Protein AF-A0A820VEB6-F1 (afdb_monomer_lite)

Secondary structure (DSSP, 8-state):
-HHHHHHHHHHHHHHHTT-BHHHHHHHHHHHHHHHHHHHHHHS--TTSPEETTEEHHHHHHHHHHHHHHHHHHS----B--------GGGHHHHHHHHHHHHHHHH---TT--S-------

Radius of gyration: 18.8 Å; chains: 1; bounding box: 46×25×53 Å

InterPro domains:
  IPR001640 Phosphatidylglycerol--prolipoprotein diacylglyceryl transferase Lgt [PF01790] (2-73)

Foldseek 3Di:
DVQVVVLVVVLVVCLVVLDFPLLSQLSSLQSQLVVQLVVVVVPPDPQFDADPNHGPSNVVSVVSNVVSVVSNPDPRGDRNDPDPDDDPVCVVVVVVVVVVVCCVVVDPPPPPPPDRDPPDD

Organism: NCBI:txid392030

pLDDT: mean 81.95, std 13.49, range [43.22, 96.38]

Sequence (121 aa):
MLANLVIGMFLWRLWYSNVALTLILSLYFILIGLSRFVEEAYRGELQTPIYYKLKIYQWTSIAFVVIGIIISILPFDDGASLKLIWNCEYLIPCILLGLFTAFAAGMDFPESNSRFSRLSD

Structure (mmCIF, N/CA/C/O backbone):
data_AF-A0A820VEB6-F1
#
_entry.id   AF-A0A820VEB6-F1
#
loop_
_atom_site.group_PDB
_atom_site.id
_atom_site.type_symbol
_atom_site.label_atom_id
_atom_site.label_alt_id
_atom_site.label_comp_id
_atom_site.label_asym_id
_atom_site.label_entity_id
_atom_site.label_seq_id
_atom_site.pdbx_PDB_ins_code
_atom_site.Cartn_x
_atom_site.Cartn_y
_atom_site.Cartn_z
_atom_site.occupancy
_atom_site.B_iso_or_equiv
_atom_site.auth_seq_id
_atom_site.auth_comp_id
_atom_site.auth_asym_id
_atom_site.auth_atom_id
_atom_site.pdbx_PDB_model_num
ATOM 1 N N . MET A 1 1 ? -4.870 -11.270 5.642 1.00 64.12 1 MET A N 1
ATOM 2 C CA . MET A 1 1 ? -3.571 -11.861 5.185 1.00 64.12 1 MET A CA 1
ATOM 3 C C . MET A 1 1 ? -3.640 -12.591 3.838 1.00 64.12 1 MET A C 1
ATOM 5 O O . MET A 1 1 ? -2.831 -12.269 2.978 1.00 64.12 1 MET A O 1
ATOM 9 N N . LEU A 1 2 ? -4.574 -13.529 3.609 1.00 84.75 2 LEU A N 1
ATOM 10 C CA . LEU A 1 2 ? -4.674 -14.270 2.332 1.00 84.75 2 LEU A CA 1
ATOM 11 C C . LEU A 1 2 ? -4.854 -13.349 1.108 1.00 84.75 2 LEU A C 1
ATOM 13 O O . LEU A 1 2 ? -4.246 -13.561 0.065 1.00 84.75 2 LEU A O 1
ATOM 17 N N . ALA A 1 3 ? -5.641 -12.283 1.263 1.00 88.56 3 ALA A N 1
ATOM 18 C CA . ALA A 1 3 ? -5.883 -11.305 0.209 1.00 88.56 3 ALA A CA 1
ATOM 19 C C . ALA A 1 3 ? -4.595 -10.640 -0.307 1.00 88.56 3 ALA A C 1
ATOM 21 O O . ALA A 1 3 ? -4.469 -10.435 -1.507 1.00 88.56 3 ALA A O 1
ATOM 22 N N . ASN A 1 4 ? -3.598 -10.391 0.553 1.00 90.94 4 ASN A N 1
ATOM 23 C CA . ASN A 1 4 ? -2.328 -9.794 0.126 1.00 90.94 4 ASN A CA 1
ATOM 24 C C . ASN A 1 4 ? -1.565 -10.706 -0.840 1.00 90.94 4 ASN A C 1
ATOM 26 O O . ASN A 1 4 ? -0.942 -10.208 -1.772 1.00 90.94 4 ASN A O 1
ATOM 30 N N . LEU A 1 5 ? -1.633 -12.028 -0.645 1.00 92.69 5 LEU A N 1
ATOM 31 C CA . LEU A 1 5 ? -1.018 -12.988 -1.564 1.00 92.69 5 LEU A CA 1
ATOM 32 C C . LEU A 1 5 ? -1.704 -12.946 -2.929 1.00 92.69 5 LEU A C 1
ATOM 34 O O . LEU A 1 5 ? -1.029 -12.863 -3.950 1.00 92.69 5 LEU A O 1
ATOM 38 N N . VAL A 1 6 ? -3.040 -12.938 -2.945 1.00 94.19 6 VAL A N 1
ATOM 39 C CA . VAL A 1 6 ? -3.825 -12.868 -4.188 1.00 94.19 6 VAL A CA 1
ATOM 40 C C . VAL A 1 6 ? -3.554 -11.559 -4.933 1.00 94.19 6 VAL A C 1
ATOM 42 O O . VAL A 1 6 ? -3.287 -11.579 -6.133 1.00 94.19 6 VAL A O 1
ATOM 45 N N . ILE A 1 7 ? -3.559 -10.429 -4.219 1.00 94.38 7 ILE A N 1
ATOM 46 C CA . ILE A 1 7 ? -3.247 -9.105 -4.773 1.00 94.38 7 ILE A CA 1
ATOM 47 C C . ILE A 1 7 ? -1.816 -9.084 -5.318 1.00 94.38 7 ILE A C 1
ATOM 49 O O . ILE A 1 7 ? -1.599 -8.646 -6.444 1.00 94.38 7 ILE A O 1
ATOM 53 N N . GLY A 1 8 ? -0.848 -9.608 -4.562 1.00 91.88 8 GLY A N 1
ATOM 54 C CA . GLY A 1 8 ? 0.549 -9.689 -4.985 1.00 91.88 8 GLY A CA 1
ATOM 55 C C . GLY A 1 8 ? 0.727 -10.501 -6.267 1.00 91.88 8 GLY A C 1
ATOM 56 O O . GLY A 1 8 ? 1.353 -10.019 -7.206 1.00 91.88 8 GLY A O 1
ATOM 57 N N . MET A 1 9 ? 0.121 -11.690 -6.357 1.00 93.81 9 MET A N 1
ATOM 58 C CA . MET A 1 9 ? 0.161 -12.519 -7.571 1.00 93.81 9 MET A CA 1
ATOM 59 C C . MET A 1 9 ? -0.497 -11.823 -8.769 1.00 93.81 9 MET A C 1
ATOM 61 O O . MET A 1 9 ? 0.012 -11.893 -9.890 1.00 93.81 9 MET A O 1
ATOM 65 N N . PHE A 1 10 ? -1.614 -11.132 -8.542 1.00 93.81 10 PHE A N 1
ATOM 66 C CA . PHE A 1 10 ? -2.314 -10.389 -9.585 1.00 93.81 10 PHE A CA 1
ATOM 67 C C . PHE A 1 10 ? -1.467 -9.230 -10.129 1.00 93.81 10 PHE A C 1
ATOM 69 O O . PHE A 1 10 ? -1.291 -9.108 -11.342 1.00 93.81 10 PHE A O 1
ATOM 76 N N . LEU A 1 11 ? -0.879 -8.422 -9.245 1.00 92.44 11 LEU A N 1
ATOM 77 C CA . LEU A 1 11 ? -0.008 -7.306 -9.628 1.00 92.44 11 LEU A CA 1
ATOM 78 C C . LEU A 1 11 ? 1.286 -7.789 -10.284 1.00 92.44 11 LEU A C 1
ATOM 80 O O . LEU A 1 11 ? 1.721 -7.209 -11.275 1.00 92.44 11 LEU A O 1
ATOM 84 N N . TRP A 1 12 ? 1.863 -8.883 -9.786 1.00 90.25 12 TRP A N 1
ATOM 85 C CA . TRP A 1 12 ? 3.022 -9.531 -10.394 1.00 90.25 12 TRP A CA 1
ATOM 86 C C . TRP A 1 12 ? 2.736 -9.920 -11.847 1.00 90.25 12 TRP A C 1
ATOM 88 O O . TRP A 1 12 ? 3.516 -9.608 -12.745 1.00 90.25 12 TRP A O 1
ATOM 98 N N . ARG A 1 13 ? 1.574 -10.528 -12.113 1.00 91.81 13 ARG A N 1
ATOM 99 C CA . ARG A 1 13 ? 1.143 -10.855 -13.480 1.00 91.81 13 ARG A CA 1
ATOM 100 C C . ARG A 1 13 ? 1.001 -9.610 -14.367 1.00 91.81 13 ARG A C 1
ATOM 102 O O . ARG A 1 13 ? 1.403 -9.652 -15.531 1.00 91.81 13 ARG A O 1
ATOM 109 N N . LEU A 1 14 ? 0.429 -8.523 -13.845 1.00 89.06 14 LEU A N 1
ATOM 110 C CA . LEU A 1 14 ? 0.300 -7.259 -14.585 1.00 89.06 14 LEU A CA 1
ATOM 111 C C . LEU A 1 14 ? 1.667 -6.653 -14.914 1.00 89.06 14 LEU A C 1
ATOM 113 O O . LEU A 1 14 ? 1.874 -6.176 -16.029 1.00 89.06 14 LEU A O 1
ATOM 117 N N . TRP A 1 15 ? 2.617 -6.749 -13.986 1.00 87.69 15 TRP A N 1
ATOM 118 C CA . TRP A 1 15 ? 3.986 -6.298 -14.203 1.00 87.69 15 TRP A CA 1
ATOM 119 C C . TRP A 1 15 ? 4.677 -7.094 -15.316 1.00 87.69 15 TRP A C 1
ATOM 121 O O . TRP A 1 15 ? 5.237 -6.504 -16.237 1.00 87.69 15 TRP A O 1
ATOM 131 N N . TYR A 1 16 ? 4.543 -8.425 -15.327 1.00 87.38 16 TYR A N 1
ATOM 132 C CA . TYR A 1 16 ? 5.050 -9.260 -16.429 1.00 87.38 16 TYR A CA 1
ATOM 133 C C . TYR A 1 16 ? 4.442 -8.911 -17.794 1.00 87.38 16 TYR A C 1
ATOM 135 O O . TYR A 1 16 ? 5.061 -9.155 -18.827 1.00 87.38 16 TYR A O 1
ATOM 143 N N . SER A 1 17 ? 3.247 -8.321 -17.806 1.00 87.25 17 SER A N 1
ATOM 144 C CA . SER A 1 17 ? 2.565 -7.886 -19.027 1.00 87.25 17 SER A CA 1
ATOM 145 C C . SER A 1 17 ? 3.010 -6.489 -19.499 1.00 87.25 17 SER A C 1
ATOM 147 O O . SER A 1 17 ? 2.419 -5.961 -20.435 1.00 87.25 17 SER A O 1
ATOM 149 N N . ASN A 1 18 ? 4.044 -5.897 -18.876 1.00 81.56 18 ASN A N 1
ATOM 150 C CA . ASN A 1 18 ? 4.584 -4.556 -19.159 1.00 81.56 18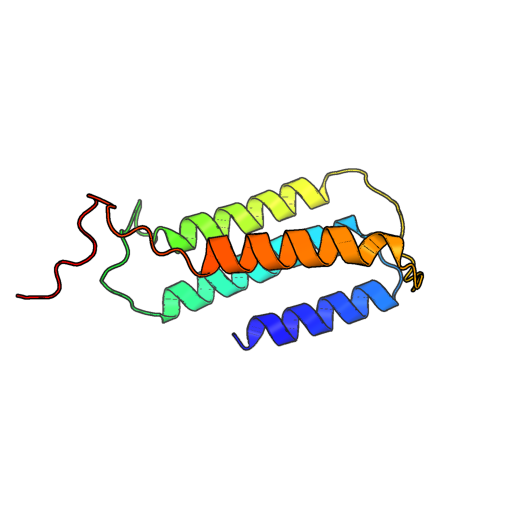 ASN A CA 1
ATOM 151 C C . ASN A 1 18 ? 3.518 -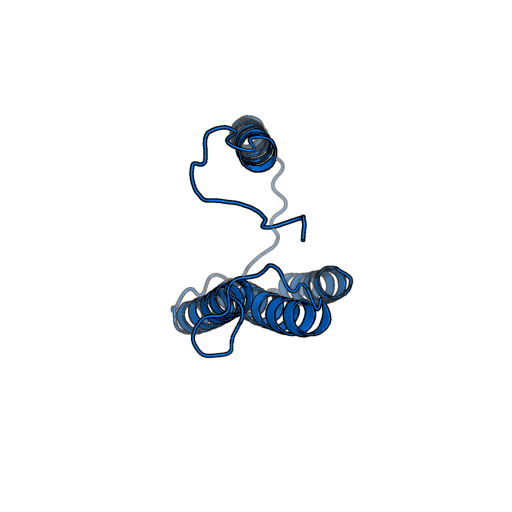3.445 -19.150 1.00 81.56 18 ASN A C 1
ATOM 153 O O . ASN A 1 18 ? 3.581 -2.492 -19.925 1.00 81.56 18 ASN A O 1
ATOM 157 N N . VAL A 1 19 ? 2.526 -3.568 -18.268 1.00 84.69 19 VAL A N 1
ATOM 158 C CA . VAL A 1 19 ? 1.496 -2.541 -18.084 1.00 84.69 19 VAL A CA 1
ATOM 159 C C . VAL A 1 19 ? 2.097 -1.310 -17.385 1.00 84.69 19 VAL A C 1
ATOM 161 O O . VAL A 1 19 ? 3.095 -1.419 -16.669 1.00 84.69 19 VAL A O 1
ATOM 164 N N . ALA A 1 20 ? 1.498 -0.132 -17.588 1.00 86.56 20 ALA A N 1
ATOM 165 C CA . ALA A 1 20 ? 1.927 1.123 -16.970 1.00 86.56 20 ALA A CA 1
ATOM 166 C C . ALA A 1 20 ? 2.064 1.001 -15.441 1.00 86.56 20 ALA A C 1
ATOM 168 O O . ALA A 1 20 ? 1.154 0.511 -14.759 1.00 86.56 20 ALA A O 1
ATOM 169 N N . LEU A 1 21 ? 3.183 1.492 -14.891 1.00 86.38 21 LEU A N 1
ATOM 170 C CA . LEU A 1 21 ? 3.475 1.412 -13.453 1.00 86.38 21 LEU A CA 1
ATOM 171 C C . LEU A 1 21 ? 2.387 2.097 -12.613 1.00 86.38 21 LEU A C 1
ATOM 173 O O . LEU A 1 21 ? 2.001 1.607 -11.555 1.00 86.38 21 LEU A O 1
ATOM 177 N N . THR A 1 22 ? 1.848 3.198 -13.125 1.00 88.88 22 THR A N 1
ATOM 178 C CA . THR A 1 22 ? 0.768 3.981 -12.517 1.00 88.88 22 THR A CA 1
ATOM 179 C C . THR A 1 22 ? -0.498 3.159 -12.322 1.00 88.88 22 THR A C 1
ATOM 181 O O . THR A 1 22 ? -1.153 3.260 -11.282 1.00 88.88 22 THR A O 1
ATOM 184 N N . LEU A 1 23 ? -0.817 2.281 -13.278 1.00 88.81 23 LEU A N 1
ATOM 185 C CA . LEU A 1 23 ? -1.946 1.364 -13.155 1.00 88.81 23 LEU A CA 1
ATOM 186 C C . LEU A 1 23 ? -1.687 0.323 -12.060 1.00 88.81 23 LEU A C 1
ATOM 188 O O . LEU A 1 23 ? -2.556 0.062 -11.234 1.00 88.81 23 LEU A O 1
ATOM 192 N N . ILE A 1 24 ? -0.484 -0.254 -12.024 1.00 91.00 24 ILE A N 1
ATOM 193 C CA . ILE A 1 24 ? -0.107 -1.257 -11.016 1.00 91.00 24 ILE A CA 1
ATOM 194 C C . ILE A 1 24 ? -0.155 -0.636 -9.613 1.00 91.00 24 ILE A C 1
ATOM 196 O O . ILE A 1 24 ? -0.737 -1.216 -8.694 1.00 91.00 24 ILE A O 1
ATOM 200 N N . LEU A 1 25 ? 0.404 0.564 -9.453 1.00 91.38 25 LEU A N 1
ATOM 201 C CA . LEU A 1 25 ? 0.437 1.280 -8.183 1.00 91.38 25 LEU A CA 1
ATOM 202 C C . LEU A 1 25 ? -0.972 1.673 -7.719 1.00 91.38 25 LEU A C 1
ATOM 204 O O . LEU A 1 25 ? -1.341 1.396 -6.580 1.00 91.38 25 LEU A O 1
ATOM 208 N N . SER A 1 26 ? -1.788 2.263 -8.595 1.00 93.06 26 SER A N 1
ATOM 209 C CA . SER A 1 26 ? -3.173 2.626 -8.256 1.00 93.06 26 SER A CA 1
ATOM 210 C C . SER A 1 26 ? -4.010 1.401 -7.878 1.00 93.06 26 SER A C 1
ATOM 212 O O . SER A 1 26 ? -4.681 1.421 -6.843 1.00 93.06 26 SER A O 1
ATOM 214 N N . LEU A 1 27 ? -3.910 0.303 -8.636 1.00 94.25 27 LEU A N 1
ATOM 215 C CA . LEU A 1 27 ? -4.576 -0.961 -8.310 1.00 94.25 27 LEU A CA 1
ATOM 216 C C . LEU A 1 27 ? -4.124 -1.517 -6.962 1.00 94.25 27 LEU A C 1
ATOM 218 O O . LEU A 1 27 ? -4.967 -1.983 -6.200 1.00 94.25 27 LEU A O 1
ATOM 222 N N . TYR A 1 28 ? -2.831 -1.447 -6.638 1.00 94.62 28 TYR A N 1
ATOM 223 C CA . TYR A 1 28 ? -2.335 -1.878 -5.333 1.00 94.62 28 TYR A CA 1
ATOM 224 C C . TYR A 1 28 ? -3.017 -1.115 -4.195 1.00 94.62 28 TYR A C 1
ATOM 226 O O . TYR A 1 28 ? -3.579 -1.745 -3.298 1.00 94.62 28 TYR A O 1
ATOM 234 N N . PHE A 1 29 ? -3.031 0.220 -4.264 1.00 95.06 29 PHE A N 1
ATOM 235 C CA . PHE A 1 29 ? -3.651 1.086 -3.255 1.00 95.06 29 PHE A CA 1
ATOM 236 C C . PHE A 1 29 ? -5.162 0.834 -3.109 1.00 95.06 29 PHE A C 1
ATOM 238 O O . PHE A 1 29 ? -5.677 0.758 -1.991 1.00 95.06 29 PHE A O 1
ATOM 245 N N . ILE A 1 30 ? -5.870 0.631 -4.222 1.00 95.88 30 ILE A N 1
ATOM 246 C CA . ILE A 1 30 ? -7.310 0.345 -4.210 1.00 95.88 30 ILE A CA 1
ATOM 247 C C . ILE A 1 30 ? -7.589 -1.045 -3.623 1.00 95.88 30 ILE A C 1
ATOM 249 O O . ILE A 1 30 ? -8.406 -1.182 -2.711 1.00 95.88 30 ILE A O 1
ATOM 253 N N . LEU A 1 31 ? -6.902 -2.081 -4.110 1.00 95.31 31 LEU A N 1
ATOM 254 C CA . LEU A 1 31 ? -7.134 -3.464 -3.691 1.00 95.31 31 LEU A CA 1
ATOM 255 C C . LEU A 1 31 ? -6.758 -3.690 -2.224 1.00 95.31 31 LEU A C 1
ATOM 257 O O . LEU A 1 31 ? -7.496 -4.367 -1.504 1.00 95.31 31 LEU A O 1
ATOM 261 N N . ILE A 1 32 ? -5.647 -3.107 -1.758 1.00 94.56 32 ILE A N 1
ATOM 262 C CA . ILE A 1 32 ? -5.241 -3.226 -0.355 1.00 94.56 32 ILE A CA 1
ATOM 263 C C . ILE A 1 32 ? -6.215 -2.487 0.565 1.00 94.56 32 ILE A C 1
ATOM 265 O O . ILE A 1 32 ? -6.594 -3.032 1.603 1.00 94.56 32 ILE A O 1
ATOM 269 N N . GLY A 1 33 ? -6.680 -1.297 0.166 1.00 93.12 33 GLY A N 1
ATOM 270 C CA . GLY A 1 33 ? -7.686 -0.537 0.904 1.00 93.12 33 GLY A CA 1
ATOM 271 C C . GLY A 1 33 ? -8.992 -1.319 1.040 1.00 93.12 33 GLY A C 1
ATOM 272 O O . GLY A 1 33 ? -9.488 -1.504 2.149 1.00 93.12 33 GLY A O 1
ATOM 273 N N . LEU A 1 34 ? -9.503 -1.883 -0.058 1.00 93.88 34 LEU A N 1
ATOM 274 C CA . LEU A 1 34 ? -10.705 -2.724 -0.035 1.00 93.88 34 LEU A CA 1
ATOM 275 C C . LEU A 1 34 ? -10.523 -3.972 0.833 1.00 93.88 34 LEU A C 1
ATOM 277 O O . LEU A 1 34 ? -11.373 -4.276 1.671 1.00 93.88 34 LEU A O 1
ATOM 281 N N . SER A 1 35 ? -9.400 -4.677 0.682 1.00 93.56 35 SER A N 1
ATOM 282 C CA . SER A 1 35 ? -9.112 -5.861 1.491 1.00 93.56 35 SER A CA 1
ATOM 283 C C . SER A 1 35 ? -9.078 -5.536 2.982 1.00 93.56 35 SER A C 1
ATOM 285 O O . SER A 1 35 ? -9.610 -6.310 3.778 1.00 93.56 35 SER A O 1
ATOM 287 N N . ARG A 1 36 ? -8.436 -4.431 3.376 1.00 90.25 36 ARG A N 1
ATOM 288 C CA . ARG A 1 36 ? -8.335 -4.022 4.783 1.00 90.25 36 ARG A CA 1
ATOM 289 C C . ARG A 1 36 ? -9.669 -3.551 5.335 1.00 90.25 36 ARG A C 1
ATOM 291 O O . ARG A 1 36 ? -10.002 -3.913 6.457 1.00 90.25 36 ARG A O 1
ATOM 298 N N . PHE A 1 37 ? -10.461 -2.842 4.537 1.00 92.00 37 PHE A N 1
ATOM 299 C CA . PHE A 1 37 ? -11.803 -2.422 4.923 1.00 92.00 37 PHE A CA 1
ATOM 300 C C . PHE A 1 37 ? -12.697 -3.621 5.274 1.00 92.00 37 PHE A C 1
ATOM 302 O O . PHE A 1 37 ? -13.374 -3.614 6.305 1.00 92.00 37 PHE A O 1
ATOM 309 N N . VAL A 1 38 ? -12.660 -4.663 4.436 1.00 90.88 38 VAL A N 1
ATOM 310 C CA . VAL A 1 38 ? -13.415 -5.905 4.648 1.00 90.88 38 VAL A CA 1
ATOM 311 C C . VAL A 1 38 ? -12.858 -6.695 5.835 1.00 90.88 38 VAL A C 1
ATOM 313 O O . VAL A 1 38 ? -13.627 -7.101 6.702 1.00 90.88 38 VAL A O 1
ATOM 316 N N . GLU A 1 39 ? -11.536 -6.884 5.918 1.00 89.19 39 GLU A N 1
ATOM 317 C CA . GLU A 1 39 ? -10.895 -7.595 7.039 1.00 89.19 39 GLU A CA 1
ATOM 318 C C . GLU A 1 39 ? -11.252 -6.945 8.388 1.00 89.19 39 GLU A C 1
ATOM 320 O O . GLU A 1 39 ? -11.581 -7.639 9.349 1.00 89.19 39 GLU A O 1
ATOM 325 N N . GLU A 1 40 ? -11.276 -5.614 8.442 1.00 87.00 40 GLU A N 1
ATOM 326 C CA . GLU A 1 40 ? -11.599 -4.859 9.652 1.00 87.00 40 GLU A CA 1
ATOM 327 C C . GLU A 1 40 ? -13.078 -4.960 10.064 1.00 87.00 40 GLU A C 1
ATOM 329 O O . GLU A 1 40 ? -13.406 -4.925 11.258 1.00 87.00 40 GLU A O 1
ATOM 334 N N . ALA A 1 41 ? -13.981 -5.131 9.093 1.00 84.62 41 ALA A N 1
ATOM 335 C CA . ALA A 1 41 ? -15.391 -5.3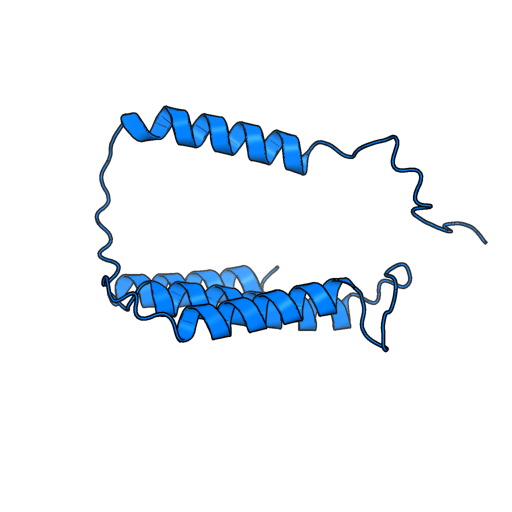96 9.368 1.00 84.62 41 ALA A CA 1
ATOM 336 C C . ALA A 1 41 ? -15.586 -6.768 10.041 1.00 84.62 41 ALA A C 1
ATOM 338 O O . ALA A 1 41 ? -16.402 -6.889 10.953 1.00 84.62 41 ALA A O 1
ATOM 339 N N . TYR A 1 42 ? -14.798 -7.776 9.647 1.00 84.81 42 TYR A N 1
ATOM 340 C CA . TYR A 1 42 ? -14.856 -9.125 10.225 1.00 84.81 42 TYR A CA 1
ATOM 341 C C . TYR A 1 42 ? -14.059 -9.289 11.526 1.00 84.81 42 TYR A C 1
ATOM 343 O O . TYR A 1 42 ? -14.355 -10.195 12.300 1.00 84.81 42 TYR A O 1
ATOM 351 N N . ARG A 1 43 ? -13.075 -8.422 11.801 1.00 81.81 43 ARG A N 1
ATOM 352 C CA . ARG A 1 43 ? -12.216 -8.516 12.997 1.00 81.81 43 ARG A CA 1
ATOM 353 C C . ARG A 1 43 ? -12.957 -8.390 14.328 1.00 81.81 43 ARG A C 1
ATOM 355 O O . ARG A 1 43 ? -12.461 -8.880 15.332 1.00 81.81 43 ARG A O 1
ATOM 362 N N . GLY A 1 44 ? -14.110 -7.719 14.372 1.00 69.44 44 GLY A N 1
ATOM 363 C CA . GLY A 1 44 ? -14.935 -7.644 15.589 1.00 69.44 44 GLY A CA 1
ATOM 364 C C . GLY A 1 44 ? -14.279 -6.980 16.816 1.00 69.44 44 GLY A C 1
ATOM 365 O O . GLY A 1 44 ? -14.848 -7.029 17.901 1.00 69.44 44 GLY A O 1
ATOM 366 N N . GLU A 1 45 ? -13.108 -6.348 16.674 1.00 72.31 45 GLU A N 1
ATOM 367 C CA . GLU A 1 45 ? -12.370 -5.734 17.788 1.00 72.31 45 GLU A CA 1
ATOM 368 C C . GLU A 1 45 ? -13.142 -4.541 18.404 1.00 72.31 45 GLU A C 1
ATOM 370 O O . GLU A 1 45 ? -13.200 -3.456 17.816 1.00 72.31 45 GLU A O 1
ATOM 375 N N . LEU A 1 46 ? -13.718 -4.741 19.601 1.00 60.91 46 LEU A N 1
ATOM 376 C CA . LEU A 1 46 ? -14.507 -3.757 20.375 1.00 60.91 46 LEU A CA 1
ATOM 377 C C . LEU A 1 46 ? -13.709 -2.521 20.831 1.00 60.91 46 LEU A C 1
ATOM 379 O O . LEU A 1 46 ? -14.296 -1.500 21.171 1.00 60.91 46 LEU A O 1
ATOM 383 N N . GLN A 1 47 ? -12.378 -2.609 20.858 1.00 66.31 47 GLN A N 1
ATOM 384 C CA . GLN A 1 47 ? -11.500 -1.563 21.400 1.00 66.31 47 GLN A CA 1
ATOM 385 C C . GLN A 1 47 ? -11.164 -0.452 20.397 1.00 66.31 47 GLN A C 1
ATOM 387 O O . GLN A 1 47 ? -10.578 0.562 20.774 1.00 66.31 47 GLN A O 1
ATOM 392 N N . THR A 1 48 ? -11.519 -0.622 19.121 1.00 74.62 48 THR A N 1
ATOM 393 C CA . THR A 1 48 ? -11.199 0.365 18.085 1.00 74.62 48 THR A CA 1
ATOM 394 C C . THR A 1 48 ? -12.163 1.555 18.146 1.00 74.62 48 THR A C 1
ATOM 396 O O . THR A 1 48 ? -13.380 1.360 18.153 1.00 74.62 48 THR A O 1
ATOM 399 N N . PRO A 1 49 ? -11.666 2.808 18.179 1.00 77.44 49 PRO A N 1
ATOM 400 C CA . PRO A 1 49 ? -12.536 3.974 18.211 1.00 77.44 49 PRO A CA 1
ATOM 401 C C . PRO A 1 49 ? -13.351 4.063 16.915 1.00 77.44 49 PRO A C 1
ATOM 403 O O . PRO A 1 49 ? -12.815 3.962 15.805 1.00 77.44 49 PRO A O 1
ATOM 406 N N . ILE A 1 50 ? -14.659 4.260 17.078 1.00 83.31 50 ILE A N 1
ATOM 407 C CA . ILE A 1 50 ? -15.621 4.394 15.986 1.00 83.31 50 ILE A CA 1
ATOM 408 C C . ILE A 1 50 ? -15.887 5.883 15.758 1.00 83.31 50 ILE A C 1
ATOM 410 O O . ILE A 1 50 ? -16.399 6.573 16.637 1.00 83.31 50 ILE A O 1
ATOM 414 N N . TYR A 1 51 ? -15.590 6.364 14.555 1.00 82.88 51 TYR A N 1
ATOM 415 C CA . TYR A 1 51 ? -15.923 7.705 14.085 1.00 82.88 51 TYR A CA 1
ATOM 416 C C . TYR A 1 51 ? -16.959 7.603 12.968 1.00 82.88 51 TYR A C 1
ATOM 418 O O . TYR A 1 51 ? -16.748 6.901 11.980 1.00 82.88 51 TYR A O 1
ATOM 426 N N . TYR A 1 52 ? -18.090 8.301 13.116 1.00 83.62 52 TYR A N 1
ATOM 427 C CA . TYR A 1 52 ? -19.189 8.287 12.137 1.00 83.62 52 TYR A CA 1
ATOM 428 C C . TYR A 1 52 ? -19.652 6.873 11.739 1.00 83.62 52 TYR A C 1
ATOM 430 O O . TYR A 1 52 ? -19.893 6.592 10.570 1.00 83.62 52 TYR A O 1
ATOM 438 N N . LYS A 1 53 ? -19.798 5.978 12.726 1.00 84.44 53 LYS A N 1
ATOM 439 C CA . LYS A 1 53 ? -20.205 4.568 12.543 1.00 84.44 53 LYS A CA 1
ATOM 440 C C . LYS A 1 53 ? -19.186 3.672 11.816 1.00 84.44 53 LYS A C 1
ATOM 442 O O . LYS A 1 53 ? -19.502 2.515 11.558 1.00 84.44 53 LYS A O 1
ATOM 447 N N . LEU A 1 54 ? -17.976 4.160 11.536 1.00 83.62 54 LEU A N 1
ATOM 448 C CA . LEU A 1 54 ? -16.869 3.378 10.976 1.00 83.62 54 LEU A CA 1
ATOM 449 C C . LEU A 1 54 ? -15.681 3.364 11.938 1.00 83.62 54 LEU A C 1
ATOM 451 O O . LEU A 1 54 ? -15.402 4.351 12.619 1.00 83.62 54 LEU A O 1
ATOM 455 N N . LYS A 1 55 ? -14.954 2.251 11.990 1.00 86.00 55 LYS A N 1
ATOM 456 C CA . LYS A 1 55 ? -13.725 2.162 12.791 1.00 86.00 55 LYS A CA 1
ATOM 457 C C . LYS A 1 55 ? -12.627 3.046 12.190 1.00 86.00 55 LYS A C 1
ATOM 459 O O . LYS A 1 55 ? -12.551 3.197 10.971 1.00 86.00 55 LYS A O 1
ATOM 464 N N . ILE A 1 56 ? -11.721 3.574 13.014 1.00 86.19 56 ILE A N 1
ATOM 465 C CA . ILE A 1 56 ? -10.592 4.406 12.544 1.00 86.19 56 ILE A CA 1
ATOM 466 C C . ILE A 1 56 ? -9.757 3.726 11.436 1.00 86.19 56 ILE A C 1
ATOM 468 O O . ILE A 1 56 ? -9.365 4.363 10.463 1.00 86.19 56 ILE A O 1
ATOM 472 N N . TYR A 1 57 ? -9.558 2.407 11.505 1.00 85.69 57 TYR A N 1
ATOM 473 C CA . TYR A 1 57 ? -8.826 1.661 10.475 1.00 85.69 57 TYR A CA 1
ATOM 474 C C . TYR A 1 57 ? -9.590 1.535 9.150 1.00 85.69 57 TYR A C 1
ATOM 476 O O . TYR A 1 57 ? -8.977 1.456 8.081 1.00 85.69 57 TYR A O 1
ATOM 484 N N . GLN A 1 58 ? -10.924 1.578 9.185 1.00 89.44 58 GLN A N 1
ATOM 485 C CA . GLN A 1 58 ? -11.737 1.647 7.971 1.00 89.44 58 GLN A CA 1
ATOM 486 C C . GLN A 1 58 ? -11.586 3.010 7.289 1.00 89.44 58 GLN A C 1
ATOM 488 O O . GLN A 1 58 ? -11.508 3.059 6.065 1.00 89.44 58 GLN A O 1
ATOM 493 N N . TRP A 1 59 ? -11.438 4.096 8.054 1.00 91.31 59 TRP A N 1
ATOM 494 C CA . TRP A 1 59 ? -11.107 5.414 7.501 1.00 91.31 59 TRP A CA 1
ATOM 495 C C . TRP A 1 59 ? -9.747 5.430 6.808 1.00 91.31 59 TRP A C 1
ATOM 497 O O . TRP A 1 59 ? -9.646 5.891 5.671 1.00 91.31 59 TRP A O 1
ATOM 507 N N . THR A 1 60 ? -8.720 4.853 7.434 1.00 90.69 60 THR A N 1
ATOM 508 C CA . THR A 1 60 ? -7.412 4.670 6.788 1.00 90.69 60 THR A CA 1
ATOM 509 C C . THR A 1 60 ? -7.541 3.866 5.494 1.00 90.69 60 THR A C 1
ATOM 511 O O . THR A 1 60 ? -6.973 4.241 4.473 1.00 90.69 60 THR A O 1
ATOM 514 N N . SER A 1 61 ? -8.342 2.800 5.501 1.00 92.25 61 SER A N 1
ATOM 515 C CA . SER A 1 61 ? -8.588 1.977 4.311 1.00 92.25 61 SER A CA 1
ATOM 516 C C . SER A 1 61 ? -9.253 2.768 3.176 1.00 92.25 61 SER A C 1
ATOM 518 O O . SER A 1 61 ? -8.857 2.631 2.020 1.00 92.25 61 SER A O 1
ATOM 520 N N . ILE A 1 62 ? -10.207 3.647 3.498 1.00 94.12 62 ILE A N 1
ATOM 521 C CA . ILE A 1 62 ? -10.821 4.573 2.533 1.00 94.12 62 ILE A CA 1
ATOM 522 C C . ILE A 1 62 ? -9.773 5.546 1.979 1.00 94.12 62 ILE A C 1
ATOM 524 O O . ILE A 1 62 ? -9.728 5.762 0.769 1.00 94.12 62 ILE A O 1
ATOM 528 N N . ALA A 1 63 ? -8.895 6.089 2.828 1.00 94.88 63 ALA A N 1
ATOM 529 C CA . ALA A 1 63 ? -7.822 6.976 2.383 1.00 94.88 63 ALA A CA 1
ATOM 530 C C . ALA A 1 63 ? -6.893 6.286 1.367 1.00 94.88 63 ALA A C 1
ATOM 532 O O . ALA A 1 63 ? -6.574 6.884 0.342 1.00 94.88 63 ALA A O 1
ATOM 533 N N . PHE A 1 64 ? -6.536 5.014 1.585 1.00 94.81 64 PHE A N 1
ATOM 534 C CA . PHE A 1 64 ? -5.773 4.223 0.609 1.00 94.81 64 PHE A CA 1
ATOM 535 C C . PHE A 1 64 ? -6.484 4.126 -0.750 1.00 94.81 64 PHE A C 1
ATOM 537 O O . PHE A 1 64 ? -5.847 4.335 -1.783 1.00 94.81 64 PHE A O 1
ATOM 544 N N . VAL A 1 65 ? -7.799 3.881 -0.768 1.00 95.88 65 VAL A N 1
ATOM 545 C CA . VAL A 1 65 ? -8.582 3.833 -2.017 1.00 95.88 65 VAL A CA 1
ATOM 546 C C . VAL A 1 65 ? -8.580 5.188 -2.726 1.00 95.88 65 VAL A C 1
ATOM 548 O O . VAL A 1 65 ? -8.340 5.244 -3.931 1.00 95.88 65 VAL A O 1
ATOM 551 N N . VAL A 1 66 ? -8.793 6.283 -1.991 1.00 96.38 66 VAL A N 1
ATOM 552 C CA . VAL A 1 66 ? -8.778 7.646 -2.550 1.00 96.38 66 VAL A CA 1
ATOM 553 C C . VAL A 1 66 ? -7.412 7.983 -3.146 1.00 96.38 66 VAL A C 1
ATOM 555 O O . VAL A 1 66 ? -7.343 8.484 -4.266 1.00 96.38 66 VAL A O 1
ATOM 558 N N . ILE A 1 67 ? -6.324 7.654 -2.445 1.00 95.44 67 ILE A N 1
ATOM 559 C CA . ILE A 1 67 ? -4.958 7.833 -2.952 1.00 95.44 67 ILE A CA 1
ATOM 560 C C . ILE A 1 67 ? -4.762 7.044 -4.250 1.00 95.44 67 ILE A C 1
ATOM 562 O O . ILE A 1 67 ? -4.241 7.588 -5.220 1.00 95.44 67 ILE A O 1
ATOM 566 N N . GLY A 1 68 ? -5.230 5.796 -4.310 1.00 93.50 68 GLY A N 1
ATOM 567 C CA . GLY A 1 68 ? -5.161 4.988 -5.528 1.00 93.50 68 GLY A CA 1
ATOM 568 C C . GLY A 1 68 ? -5.925 5.605 -6.705 1.00 93.50 68 GLY A C 1
ATOM 569 O O . GLY A 1 68 ? -5.402 5.636 -7.818 1.00 93.50 68 GLY A O 1
ATOM 570 N N . ILE A 1 69 ? -7.112 6.169 -6.462 1.00 94.50 69 ILE A N 1
ATOM 571 C CA . ILE A 1 69 ? -7.887 6.895 -7.484 1.00 94.50 69 ILE A CA 1
ATOM 572 C C . ILE A 1 69 ? -7.118 8.128 -7.970 1.00 94.50 69 ILE A C 1
ATOM 574 O O . ILE A 1 69 ? -7.011 8.338 -9.175 1.00 94.50 69 ILE A O 1
ATOM 578 N N . ILE A 1 70 ? -6.535 8.915 -7.063 1.00 94.62 70 ILE A N 1
ATOM 579 C CA . ILE A 1 70 ? -5.732 10.090 -7.435 1.00 94.62 70 ILE A CA 1
ATOM 580 C C . ILE A 1 70 ? -4.533 9.670 -8.292 1.00 94.62 70 ILE A C 1
ATOM 582 O O . ILE A 1 70 ? -4.289 10.271 -9.336 1.00 94.62 70 ILE A O 1
ATOM 586 N N . ILE A 1 71 ? -3.829 8.604 -7.900 1.00 91.38 71 ILE A N 1
ATOM 587 C CA . ILE A 1 71 ? -2.697 8.064 -8.661 1.00 91.38 71 ILE A CA 1
ATOM 588 C C . ILE A 1 71 ? -3.135 7.636 -10.066 1.00 91.38 71 ILE A C 1
ATOM 590 O O . ILE A 1 71 ? -2.407 7.893 -11.017 1.00 91.38 71 ILE A O 1
ATOM 594 N N . SER A 1 72 ? -4.327 7.049 -10.219 1.00 89.69 72 SER A N 1
ATOM 595 C CA . SER A 1 72 ? -4.833 6.595 -11.526 1.00 89.69 72 SER A CA 1
ATOM 596 C C . SER A 1 72 ? -5.041 7.720 -12.548 1.00 89.69 72 SER A C 1
ATOM 598 O O . SER A 1 72 ? -5.053 7.458 -13.746 1.00 89.69 72 SER A O 1
ATOM 600 N N . ILE A 1 73 ? -5.185 8.965 -12.083 1.00 90.44 73 ILE A N 1
ATOM 601 C CA . ILE A 1 73 ? -5.396 10.148 -12.929 1.00 90.44 73 ILE A CA 1
ATOM 602 C C . ILE A 1 73 ? -4.057 10.758 -13.370 1.00 90.44 73 ILE A C 1
ATOM 604 O O . ILE A 1 73 ? -4.007 11.508 -14.346 1.00 90.44 73 ILE A O 1
ATOM 608 N N . LEU A 1 74 ? -2.962 10.465 -12.663 1.00 85.44 74 LEU A N 1
ATOM 609 C CA . LEU A 1 74 ? -1.669 11.064 -12.963 1.00 85.44 74 LEU A CA 1
ATOM 610 C C . LEU A 1 74 ? -1.118 10.505 -14.290 1.00 85.44 74 LEU A C 1
ATOM 612 O O . LEU A 1 74 ? -1.054 9.288 -14.457 1.00 85.44 74 LEU A O 1
ATOM 616 N N . PRO A 1 75 ? -0.669 11.364 -15.223 1.00 75.88 75 PRO A N 1
ATOM 617 C CA . PRO A 1 75 ? -0.179 10.957 -16.539 1.00 75.88 75 PRO A CA 1
ATOM 618 C C . PRO A 1 75 ? 1.281 10.476 -16.476 1.00 75.88 75 PRO A C 1
ATOM 620 O O . PRO A 1 75 ? 2.153 10.989 -17.172 1.00 75.88 75 PRO A O 1
ATOM 623 N N . PHE A 1 76 ? 1.570 9.516 -15.600 1.00 70.75 76 PHE A N 1
ATOM 624 C CA . PHE A 1 76 ? 2.862 8.8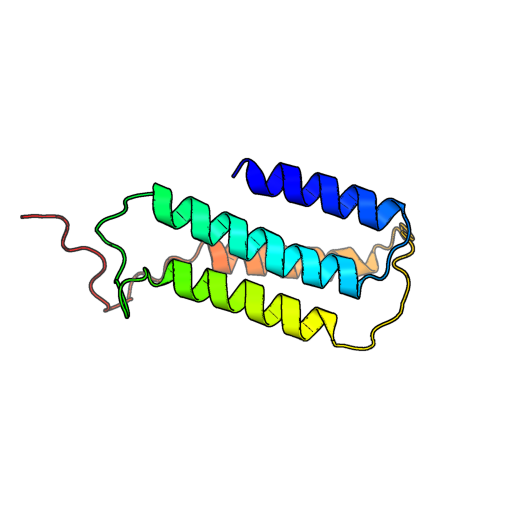34 -15.566 1.00 70.75 76 PHE A CA 1
ATOM 625 C C . PHE A 1 76 ? 2.785 7.621 -16.501 1.00 70.75 76 PHE A C 1
ATOM 627 O O . PHE A 1 76 ? 2.091 6.650 -16.197 1.00 70.75 76 PHE A O 1
ATOM 634 N N . ASP A 1 77 ? 3.463 7.694 -17.644 1.00 62.53 77 ASP A N 1
ATOM 635 C CA . ASP A 1 77 ? 3.375 6.703 -18.728 1.00 62.53 77 ASP A CA 1
ATOM 636 C C . ASP A 1 77 ? 4.737 6.073 -19.048 1.00 62.53 77 ASP A C 1
ATOM 638 O O . ASP A 1 77 ? 5.134 5.919 -20.199 1.00 62.53 77 ASP A O 1
ATOM 642 N N . ASP A 1 78 ? 5.477 5.707 -18.002 1.00 63.72 78 ASP A N 1
ATOM 643 C CA . ASP A 1 78 ? 6.633 4.833 -18.158 1.00 63.72 78 ASP A CA 1
ATOM 644 C C . ASP A 1 78 ? 6.173 3.384 -17.959 1.00 63.72 78 ASP A C 1
ATOM 646 O O . ASP A 1 78 ? 5.811 2.946 -16.857 1.00 63.72 78 ASP A O 1
ATOM 650 N N . GLY A 1 79 ? 6.151 2.624 -19.056 1.00 60.31 79 GLY A N 1
ATOM 651 C CA . GLY A 1 79 ? 5.946 1.179 -19.020 1.00 60.31 79 GLY A CA 1
ATOM 652 C C . GLY A 1 79 ? 6.973 0.529 -18.092 1.00 60.31 79 GLY A C 1
ATOM 653 O O . GLY A 1 79 ? 8.179 0.759 -18.212 1.00 60.31 79 GLY A O 1
ATOM 654 N N . ALA A 1 80 ? 6.508 -0.285 -17.144 1.00 62.12 80 ALA A N 1
ATOM 655 C CA . ALA A 1 80 ? 7.372 -0.880 -16.134 1.00 62.12 80 ALA A CA 1
ATOM 656 C C . ALA A 1 80 ? 8.173 -2.056 -16.719 1.00 62.12 80 ALA A C 1
ATOM 658 O O . ALA A 1 80 ? 7.833 -3.217 -16.498 1.00 62.12 80 ALA A O 1
ATOM 659 N N . SER A 1 81 ? 9.254 -1.784 -17.457 1.00 63.53 81 SER A N 1
ATOM 660 C CA . SER A 1 81 ? 10.155 -2.855 -17.895 1.00 63.53 81 SER A CA 1
ATOM 661 C C . SER A 1 81 ? 10.924 -3.406 -16.689 1.00 63.53 81 SER A C 1
ATOM 663 O O . SER A 1 81 ? 11.666 -2.665 -16.039 1.00 63.53 81 SER A O 1
ATOM 665 N N . LEU A 1 82 ? 10.779 -4.701 -16.393 1.00 61.72 82 LEU A N 1
ATOM 666 C CA . LEU A 1 82 ? 11.605 -5.403 -15.405 1.00 61.72 82 LEU A CA 1
ATOM 667 C C . LEU A 1 82 ? 13.042 -5.517 -15.927 1.00 61.72 82 LEU A C 1
ATOM 669 O O . LEU A 1 82 ? 13.420 -6.506 -16.553 1.00 61.72 82 LEU A O 1
ATOM 673 N N . LYS A 1 83 ? 13.861 -4.498 -15.667 1.00 69.88 83 LYS A N 1
ATOM 674 C CA . LYS A 1 83 ? 15.314 -4.591 -15.823 1.00 69.88 83 LYS A CA 1
ATOM 675 C C . LYS A 1 83 ? 15.907 -4.970 -14.476 1.00 69.88 83 LYS A C 1
ATOM 677 O O . LYS A 1 83 ? 16.089 -4.124 -13.607 1.00 69.88 83 LYS A O 1
ATOM 682 N N . LEU A 1 84 ? 16.181 -6.260 -14.298 1.00 67.25 84 LEU A N 1
ATOM 683 C CA . LEU A 1 84 ? 16.911 -6.745 -13.134 1.00 67.25 84 LEU A CA 1
ATOM 684 C C . LEU A 1 84 ? 18.376 -6.313 -13.276 1.00 67.25 84 LEU A C 1
ATOM 686 O O . LEU A 1 84 ? 19.157 -6.951 -13.980 1.00 67.25 84 LEU A O 1
ATOM 690 N N . ILE A 1 85 ? 18.729 -5.196 -12.649 1.00 77.50 85 ILE A N 1
ATOM 691 C CA . ILE A 1 85 ? 20.096 -4.680 -12.638 1.00 77.50 85 ILE A CA 1
ATOM 692 C C . ILE A 1 85 ? 20.698 -5.034 -11.283 1.00 77.50 85 ILE A C 1
ATOM 694 O O . ILE A 1 85 ? 20.253 -4.549 -10.246 1.00 77.50 85 ILE A O 1
ATOM 698 N N . TRP A 1 86 ? 21.712 -5.893 -11.293 1.00 73.81 86 TRP A N 1
ATOM 699 C CA . TRP A 1 86 ? 22.505 -6.173 -10.103 1.00 73.81 86 TRP A CA 1
ATOM 700 C C . TRP A 1 86 ? 23.510 -5.045 -9.922 1.00 73.81 86 TRP A C 1
ATOM 702 O O . TRP A 1 86 ? 24.476 -4.948 -10.676 1.00 73.81 86 TRP A O 1
ATOM 712 N N . ASN A 1 87 ? 23.264 -4.174 -8.948 1.00 81.31 87 ASN A N 1
ATOM 713 C CA . ASN A 1 87 ? 24.172 -3.084 -8.625 1.00 81.31 87 ASN A CA 1
ATOM 714 C C . ASN A 1 87 ? 24.402 -3.023 -7.109 1.00 81.31 87 ASN A C 1
ATOM 716 O O . ASN A 1 87 ? 23.459 -2.904 -6.325 1.00 81.31 87 ASN A O 1
ATOM 720 N N . CYS A 1 88 ? 25.671 -3.109 -6.707 1.00 85.06 88 CYS A N 1
ATOM 721 C CA . CYS A 1 88 ? 26.092 -3.037 -5.309 1.00 85.06 88 CYS A CA 1
ATOM 722 C C . CYS A 1 88 ? 25.855 -1.652 -4.692 1.00 85.06 88 CYS A C 1
ATOM 724 O O . CYS A 1 88 ? 25.792 -1.545 -3.470 1.00 85.06 88 CYS A O 1
ATOM 726 N N . GLU A 1 89 ? 25.672 -0.604 -5.499 1.00 86.31 89 GLU A N 1
ATOM 727 C CA . GLU A 1 89 ? 25.363 0.750 -5.019 1.00 86.31 89 GLU A CA 1
ATOM 728 C C . GLU A 1 89 ? 24.058 0.803 -4.208 1.00 86.31 89 GLU A C 1
ATOM 730 O O . GLU A 1 89 ? 23.932 1.609 -3.286 1.00 86.31 89 GLU A O 1
ATOM 735 N N . TYR A 1 90 ? 23.111 -0.102 -4.479 1.00 85.06 90 TYR A N 1
ATOM 736 C CA . TYR A 1 90 ? 21.846 -0.166 -3.747 1.00 85.06 90 TYR A CA 1
ATOM 737 C C . TYR A 1 90 ? 21.934 -0.918 -2.408 1.00 85.06 90 TYR A C 1
ATOM 739 O O . TYR A 1 90 ? 20.976 -0.882 -1.637 1.00 85.06 90 TYR A O 1
ATOM 747 N N . LEU A 1 91 ? 23.069 -1.546 -2.063 1.00 88.31 91 LEU A N 1
ATOM 748 C CA . LEU A 1 91 ? 23.215 -2.251 -0.777 1.00 88.31 91 LEU A CA 1
ATOM 749 C C . LEU A 1 91 ? 23.056 -1.311 0.419 1.00 88.31 91 LEU A C 1
ATOM 751 O O . LEU A 1 91 ? 22.335 -1.625 1.364 1.00 88.31 91 LEU A O 1
ATOM 755 N N . ILE A 1 92 ? 23.709 -0.150 0.368 1.00 90.88 92 ILE A N 1
ATOM 756 C CA . ILE A 1 92 ? 23.678 0.839 1.451 1.00 90.88 92 ILE A CA 1
ATOM 757 C C . ILE A 1 92 ? 22.254 1.373 1.686 1.00 90.88 92 ILE A C 1
ATOM 759 O O . ILE A 1 92 ? 21.787 1.278 2.824 1.00 90.88 92 ILE A O 1
ATOM 763 N N . PRO A 1 93 ? 21.518 1.884 0.673 1.00 90.62 93 PRO A N 1
ATOM 764 C CA . PRO A 1 93 ? 20.150 2.346 0.892 1.00 90.62 93 PRO A CA 1
ATOM 765 C C . PRO A 1 93 ? 19.215 1.212 1.331 1.00 90.62 93 PRO A C 1
ATOM 767 O O . PRO A 1 93 ? 18.360 1.453 2.181 1.00 90.62 93 PRO A O 1
ATOM 770 N N . CYS A 1 94 ? 19.397 -0.024 0.849 1.00 89.38 94 CYS A N 1
ATOM 771 C CA . CYS A 1 94 ? 18.616 -1.169 1.326 1.00 89.38 94 CYS A CA 1
ATOM 772 C C . CYS A 1 94 ? 18.847 -1.461 2.817 1.00 89.38 94 CYS A C 1
ATOM 774 O O . CYS A 1 94 ? 17.876 -1.667 3.545 1.00 89.38 94 CYS A O 1
ATOM 776 N N . ILE A 1 95 ? 20.100 -1.451 3.288 1.00 93.19 95 ILE A N 1
ATOM 777 C CA . ILE A 1 95 ? 20.422 -1.669 4.708 1.00 93.19 95 ILE A CA 1
ATOM 778 C C . ILE A 1 95 ? 19.848 -0.542 5.567 1.00 93.19 95 ILE A C 1
ATOM 780 O O . ILE A 1 95 ? 19.214 -0.817 6.585 1.00 93.19 95 ILE A O 1
ATOM 784 N N . LEU A 1 96 ? 20.028 0.716 5.156 1.00 93.44 96 LEU A N 1
ATOM 785 C CA . LEU A 1 96 ? 19.506 1.870 5.892 1.00 93.44 96 LEU A CA 1
ATOM 786 C C . LEU A 1 96 ? 17.982 1.832 6.002 1.00 93.44 96 LEU A C 1
ATOM 788 O O . LEU A 1 96 ? 17.440 2.041 7.085 1.00 93.44 96 LEU A O 1
ATOM 792 N N . LEU A 1 97 ? 17.290 1.525 4.906 1.00 90.94 97 LEU A N 1
ATOM 793 C CA . LEU A 1 97 ? 15.833 1.439 4.893 1.00 90.94 97 LEU A CA 1
ATOM 794 C C . LEU A 1 97 ? 15.345 0.231 5.707 1.00 90.94 97 LEU A C 1
ATOM 796 O O . LEU A 1 97 ? 14.387 0.350 6.466 1.00 90.94 97 LEU A O 1
ATOM 800 N N . GLY A 1 98 ? 16.053 -0.900 5.640 1.00 89.25 98 GLY A N 1
ATOM 801 C CA . GLY A 1 98 ? 15.810 -2.065 6.491 1.00 89.25 98 GLY A CA 1
ATOM 802 C C . GLY A 1 98 ? 15.929 -1.732 7.980 1.00 89.25 98 GLY A C 1
ATOM 803 O O . GLY A 1 98 ? 14.997 -1.987 8.739 1.00 89.25 98 GLY A O 1
ATOM 804 N N . LEU A 1 99 ? 17.019 -1.080 8.391 1.00 91.75 99 LEU A N 1
ATOM 805 C CA . LEU A 1 99 ? 17.210 -0.620 9.770 1.00 91.75 99 LEU A CA 1
ATOM 806 C C . LEU A 1 99 ? 16.134 0.381 10.195 1.00 91.75 99 LEU A C 1
ATOM 808 O O . LEU A 1 99 ? 15.594 0.264 11.291 1.00 91.75 99 LEU A O 1
ATOM 812 N N . PHE A 1 100 ? 15.784 1.327 9.323 1.00 90.19 100 PHE A N 1
ATOM 813 C CA . PHE A 1 100 ? 14.731 2.302 9.589 1.00 90.19 100 PHE A CA 1
ATO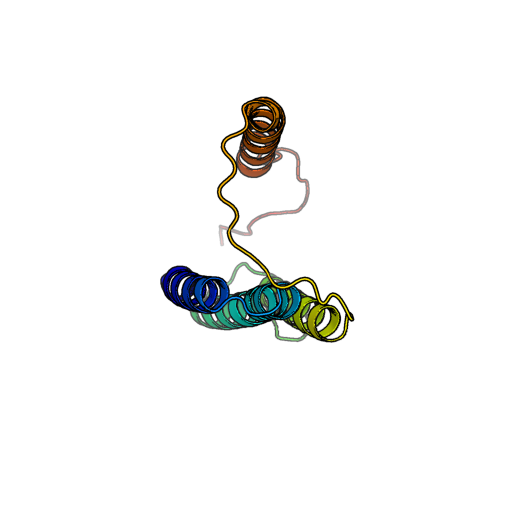M 814 C C . PHE A 1 100 ? 13.373 1.627 9.810 1.00 90.19 100 PHE A C 1
ATOM 816 O O . PHE A 1 100 ? 12.683 1.932 10.779 1.00 90.19 100 PHE A O 1
ATOM 823 N N . THR A 1 101 ? 12.999 0.674 8.953 1.00 86.94 101 THR A N 1
ATOM 824 C CA . THR A 1 101 ? 11.741 -0.075 9.113 1.00 86.94 101 THR A CA 1
ATOM 825 C C . THR A 1 101 ? 11.747 -0.969 10.348 1.00 86.94 101 THR A C 1
ATOM 827 O O . THR A 1 101 ? 10.740 -1.017 11.047 1.00 86.94 101 THR A O 1
ATOM 830 N N . ALA A 1 102 ? 12.868 -1.623 10.664 1.00 85.50 102 ALA A N 1
ATOM 831 C CA . ALA A 1 102 ? 13.011 -2.422 11.879 1.00 85.50 102 ALA A CA 1
ATOM 832 C C . ALA A 1 102 ? 12.888 -1.556 13.140 1.00 85.50 102 ALA A C 1
ATOM 834 O O . ALA A 1 102 ? 12.211 -1.941 14.090 1.00 85.50 102 ALA A O 1
ATOM 835 N N . PHE A 1 103 ? 13.487 -0.365 13.126 1.00 87.19 103 PHE A N 1
ATOM 836 C CA . PHE A 1 103 ? 13.356 0.606 14.204 1.00 87.19 103 PHE A CA 1
ATOM 837 C C . PHE A 1 103 ? 11.909 1.095 14.342 1.00 87.19 103 PHE A C 1
ATOM 839 O O . PHE A 1 103 ? 11.338 1.011 15.422 1.00 87.19 103 PHE A O 1
ATOM 846 N N . ALA A 1 104 ? 11.280 1.531 13.248 1.00 83.06 104 ALA A N 1
ATOM 847 C CA . ALA A 1 104 ? 9.910 2.042 13.264 1.00 83.06 104 ALA A CA 1
ATOM 848 C C . ALA A 1 104 ? 8.869 0.979 13.657 1.00 83.06 104 ALA A C 1
ATOM 850 O O . ALA A 1 104 ? 7.901 1.301 14.337 1.00 83.06 104 ALA A O 1
ATOM 851 N N . ALA A 1 105 ? 9.053 -0.275 13.234 1.00 78.31 105 ALA A N 1
ATOM 852 C CA . ALA A 1 105 ? 8.152 -1.377 13.571 1.00 78.31 105 ALA A CA 1
ATOM 853 C C . ALA A 1 105 ? 8.425 -1.985 14.957 1.00 78.31 105 ALA A C 1
ATOM 855 O O . ALA A 1 105 ? 7.530 -2.603 15.523 1.00 78.31 105 ALA A O 1
ATOM 856 N N . GLY A 1 106 ? 9.651 -1.858 15.478 1.00 77.75 106 GLY A N 1
ATOM 857 C CA . GLY A 1 106 ? 10.044 -2.394 16.783 1.00 77.75 106 GLY A CA 1
ATOM 858 C C . GLY A 1 106 ? 9.886 -1.409 17.942 1.00 77.75 106 GLY A C 1
ATOM 859 O O . GLY A 1 106 ? 9.858 -1.830 19.096 1.00 77.75 106 GLY A O 1
ATOM 860 N N . MET A 1 107 ? 9.802 -0.107 17.663 1.00 72.62 107 MET A N 1
ATOM 861 C CA . MET A 1 107 ? 9.670 0.916 18.694 1.00 72.62 107 MET A CA 1
ATOM 862 C C . MET A 1 107 ? 8.198 1.125 19.065 1.00 72.62 107 MET A C 1
ATOM 864 O O . MET A 1 107 ? 7.522 2.000 18.527 1.00 72.62 107 MET A O 1
ATOM 868 N N . ASP A 1 108 ? 7.715 0.355 20.036 1.00 61.66 108 ASP A N 1
ATOM 869 C CA . ASP A 1 108 ? 6.518 0.736 20.785 1.00 61.66 108 ASP A CA 1
ATOM 870 C C . ASP A 1 108 ? 6.908 1.863 21.747 1.00 61.66 108 ASP A C 1
ATOM 872 O O . ASP A 1 108 ? 7.658 1.641 22.695 1.00 61.66 108 ASP A O 1
ATOM 876 N N . PHE A 1 109 ? 6.458 3.094 21.487 1.00 59.94 109 PHE A N 1
ATOM 877 C CA . PHE A 1 109 ? 6.758 4.245 22.343 1.00 59.94 109 PHE A CA 1
ATOM 878 C C . PHE A 1 109 ? 6.061 4.088 23.708 1.00 59.94 109 PHE A C 1
ATOM 880 O O . PHE A 1 109 ? 4.836 4.227 23.783 1.00 59.94 109 PHE A O 1
ATOM 887 N N . PRO A 1 110 ? 6.811 3.843 24.801 1.00 53.56 110 PRO A N 1
ATOM 888 C CA . PRO A 1 110 ? 6.232 3.476 26.094 1.00 53.56 110 PRO A CA 1
ATOM 889 C C . PRO A 1 110 ? 5.561 4.654 26.82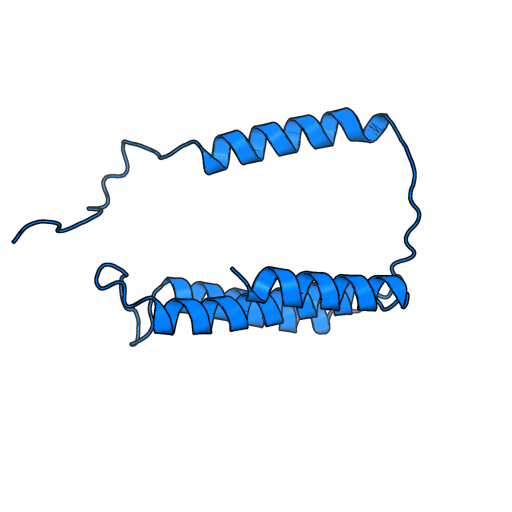3 1.00 53.56 110 PRO A C 1
ATOM 891 O O . PRO A 1 110 ? 4.742 4.433 27.707 1.00 53.56 110 PRO A O 1
ATOM 894 N N . GLU A 1 111 ? 5.858 5.902 26.443 1.00 51.22 111 GLU A N 1
ATOM 895 C CA . GLU A 1 111 ? 5.301 7.121 27.057 1.00 51.22 111 GLU A CA 1
ATOM 896 C C . GLU A 1 111 ? 4.118 7.731 26.280 1.00 51.22 111 GLU A C 1
ATOM 898 O O . GLU A 1 111 ? 3.851 8.934 26.360 1.00 51.22 111 GLU A O 1
ATOM 903 N N . SER A 1 112 ? 3.366 6.933 25.516 1.00 51.81 112 SER A N 1
ATOM 904 C CA . SER A 1 112 ? 2.109 7.432 24.951 1.00 51.81 112 SER A CA 1
ATOM 905 C C . SER A 1 112 ? 1.055 7.588 26.053 1.00 51.81 112 SER A C 1
ATOM 907 O O . SER A 1 112 ? 0.443 6.624 26.506 1.00 51.81 112 SER A O 1
ATOM 909 N N . ASN A 1 113 ? 0.815 8.830 26.477 1.00 53.72 113 ASN A N 1
ATOM 910 C CA . ASN A 1 113 ? -0.163 9.188 27.513 1.00 53.72 113 ASN A CA 1
ATOM 911 C C . ASN A 1 113 ? -1.634 9.055 27.046 1.00 53.72 113 ASN A C 1
ATOM 913 O O . ASN A 1 113 ? -2.570 9.408 27.769 1.00 53.72 113 ASN A O 1
ATOM 917 N N . SER A 1 114 ? -1.871 8.566 25.824 1.00 58.31 114 SER A N 1
ATOM 918 C CA . SER A 1 114 ? -3.211 8.196 25.375 1.00 58.31 114 SER A CA 1
ATOM 919 C C . SER A 1 114 ? -3.577 6.847 25.982 1.00 58.31 114 SER A C 1
ATOM 921 O O . SER A 1 114 ? -2.905 5.853 25.724 1.00 58.31 114 SER A O 1
ATOM 923 N N . ARG A 1 115 ? -4.650 6.804 26.779 1.00 56.75 115 ARG A N 1
ATOM 924 C CA . ARG A 1 115 ? -5.158 5.577 27.412 1.00 56.75 115 ARG A CA 1
ATOM 925 C C . ARG A 1 115 ? -5.441 4.491 26.366 1.00 56.75 115 ARG A C 1
ATOM 927 O O . ARG A 1 115 ? -6.526 4.453 25.789 1.00 56.75 115 ARG A O 1
ATOM 934 N N . PHE A 1 116 ? -4.484 3.594 26.153 1.00 58.53 116 PHE A N 1
ATOM 935 C CA . PHE A 1 116 ? -4.681 2.366 25.399 1.00 58.53 116 PHE A CA 1
ATOM 936 C C . PHE A 1 116 ? -5.227 1.297 26.347 1.00 58.53 116 PHE A C 1
ATOM 938 O O . PHE A 1 116 ? -4.544 0.798 27.234 1.00 58.53 116 PHE A O 1
ATOM 945 N N . SER A 1 117 ? -6.493 0.957 26.126 1.00 51.38 117 SER A N 1
ATOM 946 C CA . SER A 1 117 ? -7.265 -0.070 26.823 1.00 51.38 117 SER A CA 1
ATOM 947 C C . SER A 1 117 ? -7.870 0.341 28.179 1.00 51.38 117 SER A C 1
ATOM 949 O O . SER A 1 117 ? -7.210 0.564 29.190 1.00 51.38 117 SER A O 1
ATOM 951 N N . ARG A 1 118 ? -9.205 0.387 28.194 1.00 55.16 118 ARG A N 1
ATOM 952 C CA . ARG A 1 118 ? -9.993 -0.087 29.332 1.00 55.16 118 ARG A CA 1
ATOM 953 C C . ARG A 1 118 ? -10.062 -1.610 29.190 1.00 55.16 118 ARG A C 1
ATOM 955 O O . ARG A 1 118 ? -11.015 -2.122 28.612 1.00 55.16 118 ARG A O 1
ATOM 962 N N . LEU A 1 119 ? -9.018 -2.320 29.605 1.00 59.28 119 LEU A N 1
ATOM 963 C CA . LEU A 1 119 ? -9.053 -3.778 29.761 1.00 59.28 119 LEU A CA 1
ATOM 964 C C . LEU A 1 119 ? -9.122 -4.129 31.246 1.00 59.28 119 LEU A C 1
ATOM 966 O O . LEU A 1 119 ? -8.170 -4.653 31.806 1.00 59.28 119 LEU A O 1
ATOM 970 N N . SER A 1 120 ? -10.257 -3.783 31.854 1.00 46.12 120 SER A N 1
ATOM 971 C CA . SER A 1 120 ? -10.829 -4.414 33.049 1.00 46.12 120 SER A CA 1
ATOM 972 C C . SER A 1 120 ? -12.007 -3.559 33.517 1.00 46.12 120 SER A C 1
ATOM 974 O O . SER A 1 120 ? -11.792 -2.506 34.118 1.00 46.12 120 SER A O 1
ATOM 976 N N . ASP A 1 121 ? -13.216 -4.004 33.187 1.00 43.22 121 ASP A N 1
ATOM 977 C CA . ASP A 1 121 ? -14.306 -4.131 34.158 1.00 43.22 121 ASP A CA 1
ATOM 978 C C . ASP A 1 121 ? -14.697 -5.616 34.174 1.00 43.22 121 ASP A C 1
ATOM 980 O O . ASP A 1 121 ? -14.703 -6.219 33.070 1.00 43.22 121 ASP A O 1
#